Protein AF-A0A3C1VF77-F1 (afdb_monomer)

Mean predicted aligned error: 5.86 Å

Secondary structure (DSSP, 8-state):
----EE-HHHHHHHHT--HHHHHHHHTTB-SSSBPPS-EEE--SSTTSS---EEEEHHHHHHHHTT-TTTTTT--HHHHHHHHS-TT--EEEHHHHHHHHT--HHHHHHTGGGG--EEETTEEEEEHHHHHHHHHHHBHHHHTTTTS--

Radius of gyration: 15.47 Å; Cα contacts (8 Å, |Δi|>4): 197; chains: 1; bounding box: 43×33×39 Å

Sequence (149 aa):
MNITLVKIDVATVDLGKSVRHLEQLVDGGTAHEKGLLWIFNLAKDPGGRCRNLRFWRPELIARSRGEPEKYHRCKIDDIIALILPASRMKFRAGEVDQLLQLRPRIRIDFGAELAGSLDQGSHVYSRPTLAGFLKRRWLGASLGKAFSA

Structure (mmCIF, N/CA/C/O backbone):
data_AF-A0A3C1VF77-F1
#
_entry.id   AF-A0A3C1VF77-F1
#
loop_
_atom_site.group_PDB
_atom_site.id
_atom_site.type_symbol
_atom_site.label_atom_id
_atom_site.label_alt_id
_atom_site.label_comp_id
_atom_site.label_asym_id
_atom_site.label_entity_id
_atom_site.label_seq_id
_atom_site.pdbx_PDB_ins_code
_atom_site.Cartn_x
_atom_site.Cartn_y
_atom_site.Cartn_z
_atom_site.occupancy
_atom_site.B_iso_or_equiv
_atom_site.auth_seq_id
_atom_site.auth_comp_id
_atom_site.auth_asym_id
_atom_site.auth_atom_id
_atom_site.pdbx_PDB_model_num
ATOM 1 N N . MET A 1 1 ? 16.137 -4.061 5.247 1.00 46.38 1 MET A N 1
ATOM 2 C CA . MET A 1 1 ? 14.992 -3.179 4.932 1.00 46.38 1 MET A CA 1
ATOM 3 C C . MET A 1 1 ? 13.841 -3.619 5.822 1.00 46.38 1 MET A C 1
ATOM 5 O O . MET A 1 1 ? 13.484 -4.787 5.750 1.00 46.38 1 MET A O 1
ATOM 9 N N . ASN A 1 2 ? 13.326 -2.763 6.710 1.00 59.59 2 ASN A N 1
ATOM 10 C CA . ASN A 1 2 ? 12.127 -3.123 7.473 1.00 59.59 2 ASN A CA 1
ATOM 11 C C . ASN A 1 2 ? 10.956 -3.228 6.493 1.00 59.59 2 ASN A C 1
ATOM 13 O O . ASN A 1 2 ? 10.725 -2.308 5.711 1.00 59.59 2 ASN A O 1
ATOM 17 N N . ILE A 1 3 ? 10.258 -4.362 6.505 1.00 62.25 3 ILE A N 1
ATOM 18 C CA . ILE A 1 3 ? 9.077 -4.577 5.669 1.00 62.25 3 ILE A CA 1
ATOM 19 C C . ILE A 1 3 ? 8.006 -3.576 6.117 1.00 62.25 3 ILE A C 1
ATOM 21 O O . ILE A 1 3 ? 7.505 -3.646 7.240 1.00 62.25 3 ILE A O 1
ATOM 25 N N . THR A 1 4 ? 7.685 -2.620 5.248 1.00 84.69 4 THR A N 1
ATOM 26 C CA . THR A 1 4 ? 6.704 -1.559 5.510 1.00 84.69 4 THR A CA 1
ATOM 27 C C . THR A 1 4 ? 5.281 -1.981 5.176 1.00 84.69 4 THR A C 1
ATOM 29 O O . THR A 1 4 ? 4.351 -1.423 5.754 1.00 84.69 4 THR A O 1
ATOM 32 N N . LEU A 1 5 ? 5.094 -2.959 4.284 1.00 92.94 5 LEU A N 1
ATOM 33 C CA . LEU A 1 5 ? 3.785 -3.500 3.925 1.00 92.94 5 LEU A CA 1
ATOM 34 C C . LEU A 1 5 ? 3.642 -4.929 4.417 1.00 92.94 5 LEU A C 1
ATOM 36 O O . LEU A 1 5 ? 4.476 -5.773 4.110 1.00 92.94 5 LEU A O 1
ATOM 40 N N . VAL A 1 6 ? 2.566 -5.217 5.135 1.00 93.81 6 VAL A N 1
ATOM 41 C CA . VAL A 1 6 ? 2.349 -6.529 5.747 1.00 93.81 6 VAL A CA 1
ATOM 42 C C . VAL A 1 6 ? 1.047 -7.164 5.278 1.00 93.81 6 VAL A C 1
ATOM 44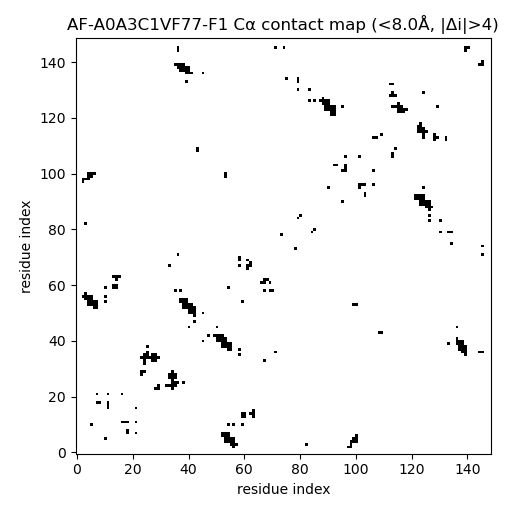 O O . VAL A 1 6 ? 0.137 -6.484 4.801 1.00 93.81 6 VAL A O 1
ATOM 47 N N . LYS A 1 7 ? 0.977 -8.492 5.361 1.00 93.56 7 LYS A N 1
ATOM 48 C CA . LYS A 1 7 ? -0.238 -9.266 5.085 1.00 93.56 7 LYS A CA 1
ATOM 49 C C . LYS A 1 7 ? -1.213 -9.187 6.266 1.00 93.56 7 LYS A C 1
ATOM 51 O O . LYS A 1 7 ? -0.859 -8.713 7.344 1.00 93.56 7 LYS A O 1
ATOM 56 N N . ILE A 1 8 ? -2.447 -9.636 6.039 1.00 92.31 8 ILE A N 1
ATOM 57 C CA . ILE A 1 8 ? -3.538 -9.521 7.013 1.00 92.31 8 ILE A CA 1
ATOM 58 C C . ILE A 1 8 ? -3.269 -10.279 8.316 1.00 92.31 8 ILE A C 1
ATOM 60 O O . ILE A 1 8 ? -3.601 -9.776 9.377 1.00 92.31 8 ILE A O 1
ATOM 64 N N . ASP A 1 9 ? -2.609 -11.432 8.256 1.00 92.00 9 ASP A N 1
ATOM 65 C CA . ASP A 1 9 ? -2.185 -12.221 9.416 1.00 92.00 9 ASP A CA 1
ATOM 66 C C . ASP A 1 9 ? -1.258 -11.412 10.332 1.00 92.00 9 ASP A C 1
ATOM 68 O O . ASP A 1 9 ? -1.531 -11.252 11.519 1.00 92.00 9 ASP A O 1
ATOM 72 N N . VAL A 1 10 ? -0.224 -10.785 9.774 1.00 93.44 10 VAL A N 1
ATOM 73 C CA . VAL A 1 10 ? 0.665 -9.909 10.551 1.00 93.44 10 VAL A CA 1
ATOM 74 C C . VAL A 1 10 ? -0.092 -8.685 11.072 1.00 93.44 10 VAL A C 1
ATOM 76 O O . VAL A 1 10 ? 0.107 -8.282 12.214 1.00 93.44 10 VAL A O 1
ATOM 79 N N . ALA A 1 11 ? -1.005 -8.123 10.276 1.00 94.12 11 ALA A N 1
ATOM 80 C CA . ALA A 1 11 ? -1.809 -6.984 10.702 1.00 94.12 11 ALA A CA 1
ATOM 81 C C . ALA A 1 11 ? -2.754 -7.320 11.871 1.00 94.12 11 ALA A C 1
ATOM 83 O O . ALA A 1 11 ? -2.928 -6.492 12.765 1.00 94.12 11 ALA A O 1
ATOM 84 N N . THR A 1 12 ? -3.328 -8.531 11.904 1.00 94.62 12 THR A N 1
ATOM 85 C CA . THR A 1 12 ? -4.138 -8.995 13.044 1.00 94.62 12 THR A CA 1
ATOM 86 C C . THR A 1 12 ? -3.317 -9.088 14.324 1.00 94.62 12 THR A C 1
ATOM 88 O O . THR A 1 12 ? -3.809 -8.708 15.385 1.00 94.62 12 THR A O 1
ATOM 91 N N . VAL A 1 13 ? -2.054 -9.517 14.221 1.00 93.38 13 VAL A N 1
ATOM 92 C CA . VAL A 1 13 ? -1.122 -9.580 15.355 1.00 93.38 13 VAL A CA 1
ATOM 93 C C . VAL A 1 13 ? -0.724 -8.179 15.817 1.00 93.38 13 VAL A C 1
ATOM 95 O O . VAL A 1 13 ? -0.844 -7.885 17.002 1.00 93.38 13 VAL A O 1
ATOM 98 N N . ASP A 1 14 ? -0.315 -7.296 14.900 1.00 92.75 14 ASP A N 1
ATOM 99 C CA . ASP A 1 14 ? 0.121 -5.930 15.233 1.00 92.75 14 ASP A CA 1
ATOM 100 C C . ASP A 1 14 ? -1.005 -5.097 15.896 1.00 92.75 14 ASP A C 1
ATOM 102 O O . ASP A 1 14 ? -0.712 -4.221 16.713 1.00 92.75 14 ASP A O 1
ATOM 106 N N . LEU A 1 15 ? -2.281 -5.355 15.564 1.00 91.69 15 LEU A N 1
ATOM 107 C CA . LEU A 1 15 ? -3.445 -4.666 16.148 1.00 91.69 15 LEU A CA 1
ATOM 108 C C . LEU A 1 15 ? -4.127 -5.415 17.304 1.00 91.69 15 LEU A C 1
ATOM 110 O O . LEU A 1 15 ? -4.935 -4.810 18.007 1.00 91.69 15 LEU A O 1
ATOM 114 N N . GLY A 1 16 ? -3.873 -6.714 17.482 1.00 92.44 16 GLY A N 1
ATOM 115 C CA . GLY A 1 16 ? -4.622 -7.549 18.427 1.00 92.44 16 GLY A CA 1
ATOM 116 C C . GLY A 1 16 ? -6.114 -7.670 18.081 1.00 92.44 16 GLY A C 1
ATOM 117 O O . GLY A 1 16 ? -6.964 -7.675 18.970 1.00 92.44 16 GLY A O 1
ATOM 118 N N . LYS A 1 17 ? -6.459 -7.715 16.788 1.00 91.81 17 LYS A N 1
ATOM 119 C CA . LYS A 1 17 ? -7.847 -7.738 16.285 1.00 91.81 17 LYS A CA 1
ATOM 120 C C . LYS A 1 17 ? -8.063 -8.923 15.344 1.00 91.81 17 LYS A C 1
ATOM 122 O O . LYS A 1 17 ? -7.126 -9.401 14.714 1.00 91.81 17 LYS A O 1
ATOM 127 N N . SER A 1 18 ? -9.305 -9.387 15.214 1.00 93.31 18 SER A N 1
ATOM 128 C CA . SER A 1 18 ? -9.649 -10.476 14.290 1.00 93.31 18 SER A CA 1
ATOM 129 C C . SER A 1 18 ? -9.601 -10.029 12.823 1.00 93.31 18 SER A C 1
ATOM 131 O O . SER A 1 18 ? -9.749 -8.845 12.518 1.00 93.31 18 SER A O 1
ATOM 133 N N . VAL A 1 19 ? -9.468 -10.988 11.899 1.00 91.81 19 VAL A N 1
ATOM 134 C CA . VAL A 1 19 ? -9.536 -10.736 10.444 1.00 91.81 19 VAL A CA 1
ATOM 135 C C . VAL A 1 19 ? -10.817 -9.985 10.069 1.00 91.81 19 VAL A C 1
ATOM 137 O O . VAL A 1 19 ? -10.748 -8.966 9.391 1.00 91.81 19 VAL A O 1
ATOM 140 N N . ARG A 1 20 ? -11.970 -10.427 10.592 1.00 91.25 20 ARG A N 1
ATOM 141 C CA . ARG A 1 20 ? -13.274 -9.790 10.350 1.00 91.25 20 ARG A CA 1
ATOM 142 C C . ARG A 1 20 ? -13.292 -8.320 10.777 1.00 91.25 20 ARG A C 1
ATOM 144 O O . ARG A 1 20 ? -13.867 -7.485 10.087 1.00 91.25 20 ARG A O 1
ATOM 151 N N . HIS A 1 21 ? -12.668 -7.996 11.909 1.00 91.06 21 HIS A N 1
ATOM 152 C CA . HIS A 1 21 ? -12.570 -6.611 12.378 1.00 91.06 21 HIS A CA 1
ATOM 153 C C . HIS A 1 21 ? -11.690 -5.774 11.443 1.00 91.06 21 HIS A C 1
ATOM 155 O O . HIS A 1 21 ? -12.043 -4.649 11.104 1.00 91.06 21 HIS A O 1
ATOM 161 N N . LEU A 1 22 ? -10.569 -6.327 10.966 1.00 90.81 22 LEU A N 1
ATOM 162 C CA . LE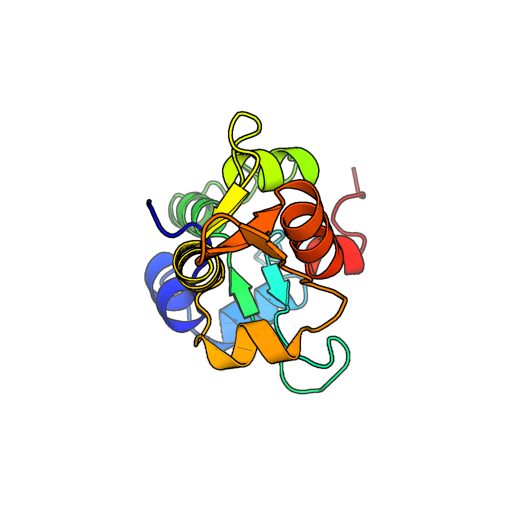U A 1 22 ? -9.721 -5.658 9.973 1.00 90.81 22 LEU A CA 1
ATOM 163 C C . LEU A 1 22 ? -10.460 -5.409 8.654 1.00 90.81 22 LEU A C 1
ATOM 165 O O . LEU A 1 22 ? -10.305 -4.337 8.078 1.00 90.81 22 LEU A O 1
ATOM 169 N N . GLU A 1 23 ? -11.276 -6.354 8.189 1.00 89.56 23 GLU A N 1
ATOM 170 C CA . GLU A 1 23 ? -12.107 -6.177 6.991 1.00 89.56 23 GLU A CA 1
ATOM 171 C C . GLU A 1 23 ? -13.099 -5.018 7.158 1.00 89.56 23 GLU A C 1
ATOM 173 O O . GLU A 1 23 ? -13.184 -4.161 6.283 1.00 89.56 23 GLU A O 1
ATOM 178 N N . GLN A 1 24 ? -13.754 -4.900 8.317 1.00 88.44 24 GLN A N 1
ATOM 179 C CA . GLN A 1 24 ? -14.617 -3.748 8.621 1.00 88.44 24 GLN A CA 1
ATOM 180 C C . GLN A 1 24 ? -13.843 -2.422 8.610 1.00 88.44 24 GLN A C 1
ATOM 182 O O . GLN A 1 24 ? -14.317 -1.418 8.075 1.00 88.44 24 GLN A O 1
ATOM 187 N N . LEU A 1 25 ? -12.625 -2.404 9.159 1.00 89.00 25 LEU A N 1
ATOM 188 C CA . LEU A 1 25 ? -11.768 -1.219 9.104 1.00 89.00 25 LEU A CA 1
ATOM 189 C C . LEU A 1 25 ? -11.354 -0.870 7.665 1.00 89.00 25 LEU A C 1
ATOM 191 O O . LEU A 1 25 ? -11.260 0.315 7.346 1.00 89.00 25 LEU A O 1
ATOM 195 N N . VAL A 1 26 ? -11.138 -1.864 6.798 1.00 88.06 26 VAL A N 1
ATOM 196 C CA . VAL A 1 26 ? -10.860 -1.674 5.362 1.00 88.06 26 VAL A CA 1
ATOM 197 C C . VAL A 1 26 ? -12.066 -1.086 4.633 1.00 88.06 26 VAL A C 1
ATOM 199 O O . VAL A 1 26 ? -11.904 -0.167 3.834 1.00 88.06 26 VAL A O 1
ATOM 202 N N . ASP A 1 27 ? -13.271 -1.570 4.936 1.00 83.62 27 ASP A N 1
ATOM 203 C CA . ASP A 1 27 ? -14.526 -1.112 4.324 1.00 83.62 27 ASP A CA 1
ATOM 204 C C . ASP A 1 27 ? -15.017 0.239 4.857 1.00 83.62 27 ASP A C 1
ATOM 206 O O . ASP A 1 27 ? -16.046 0.764 4.431 1.00 83.62 27 ASP A O 1
ATOM 210 N N . GLY A 1 28 ? -14.240 0.864 5.738 1.00 77.56 28 GLY A N 1
ATOM 211 C CA . GLY A 1 28 ? -14.418 2.259 6.088 1.00 77.56 28 GLY A CA 1
ATOM 212 C C . GLY A 1 28 ? -14.558 2.556 7.567 1.00 77.56 28 GLY A C 1
ATOM 213 O O . GLY A 1 28 ? -14.671 3.740 7.898 1.00 77.56 28 GLY A O 1
ATOM 214 N N . GLY A 1 29 ? -14.479 1.538 8.418 1.00 83.81 29 GLY A N 1
ATOM 215 C CA . GLY A 1 29 ? -14.548 1.670 9.864 1.00 83.81 29 GLY A CA 1
ATOM 216 C C . GLY A 1 29 ? -15.743 0.947 10.466 1.00 83.81 29 GLY A C 1
ATOM 217 O O . GLY A 1 29 ? -16.532 0.297 9.786 1.00 83.81 29 GLY A O 1
ATOM 218 N N . THR A 1 30 ? -15.865 1.085 11.777 1.00 80.00 30 THR A N 1
ATOM 219 C CA . THR A 1 30 ? -17.019 0.634 12.556 1.00 80.00 30 THR A CA 1
ATOM 220 C C . THR A 1 30 ? -17.727 1.848 13.157 1.00 80.00 30 THR A C 1
ATOM 222 O O . THR A 1 30 ? -17.284 2.983 12.985 1.00 80.00 30 THR A O 1
ATOM 225 N N . ALA A 1 31 ? -18.800 1.622 13.918 1.00 80.12 31 ALA A N 1
ATOM 226 C CA . ALA A 1 31 ? -19.454 2.686 14.682 1.00 80.12 31 ALA A CA 1
ATOM 227 C C . ALA A 1 31 ? -18.518 3.375 15.701 1.00 80.12 31 ALA A C 1
ATOM 229 O O . ALA A 1 31 ? -18.773 4.511 16.08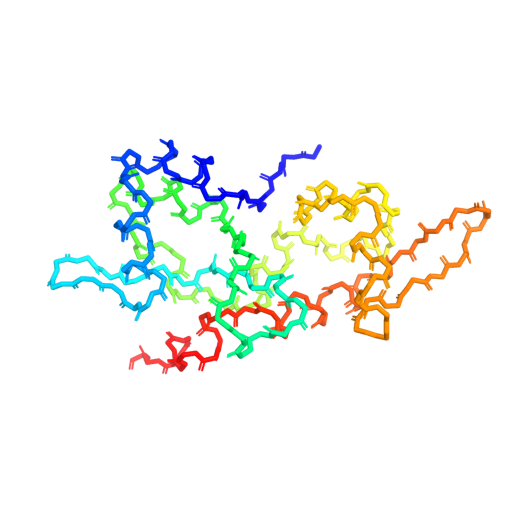9 1.00 80.12 31 ALA A O 1
ATOM 230 N N . HIS A 1 32 ? -17.442 2.704 16.129 1.00 81.19 32 HIS A N 1
ATOM 231 C CA . HIS A 1 32 ? -16.558 3.176 17.202 1.00 81.19 32 HIS A CA 1
ATOM 232 C C . HIS A 1 32 ? -15.124 3.461 16.742 1.00 81.19 32 HIS A C 1
ATOM 234 O O 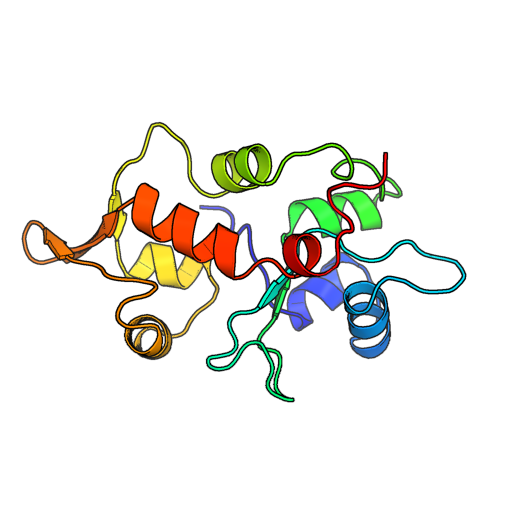. HIS A 1 32 ? -14.379 4.142 17.440 1.00 81.19 32 HIS A O 1
ATOM 240 N N . GLU A 1 33 ? -14.718 2.950 15.579 1.00 81.75 33 GLU A N 1
ATOM 241 C CA . GLU A 1 33 ? -13.344 3.054 15.089 1.00 81.75 33 GLU A CA 1
ATOM 242 C C . GLU A 1 33 ? -13.319 3.560 13.644 1.00 81.75 33 GLU A C 1
ATOM 244 O O . GLU A 1 33 ? -13.964 2.996 12.757 1.00 81.75 33 GLU A O 1
ATOM 249 N N . LYS A 1 34 ? -12.516 4.600 13.387 1.00 81.94 34 LYS A N 1
ATOM 250 C CA . LYS A 1 34 ? -12.267 5.095 12.027 1.00 81.94 34 LYS A CA 1
ATOM 251 C C . LYS A 1 34 ? -11.581 4.010 11.194 1.00 81.94 34 LYS A C 1
ATOM 253 O O . LYS A 1 34 ? -10.670 3.341 11.686 1.00 81.94 34 LYS A O 1
ATOM 258 N N . GLY A 1 35 ? -11.975 3.877 9.929 1.00 86.69 35 GLY A N 1
ATOM 259 C CA . GLY A 1 35 ? -11.366 2.923 9.000 1.00 86.69 35 GLY A CA 1
ATOM 260 C C . GLY A 1 35 ? -9.869 3.147 8.791 1.00 86.69 35 GLY A C 1
ATOM 261 O O . GLY A 1 35 ? -9.355 4.234 9.055 1.00 86.69 35 GLY A O 1
ATOM 262 N N . LEU A 1 36 ? -9.182 2.105 8.331 1.00 88.44 36 LEU A N 1
ATOM 263 C CA . LEU A 1 36 ? -7.777 2.158 7.929 1.00 88.44 36 LEU A CA 1
ATOM 264 C C . LEU A 1 36 ? -7.643 2.966 6.634 1.00 88.44 36 LEU A C 1
ATOM 266 O O . LEU A 1 36 ? -8.462 2.833 5.724 1.00 88.44 36 LEU A O 1
ATOM 270 N N . LEU A 1 37 ? -6.613 3.802 6.546 1.00 86.56 37 LEU A N 1
ATOM 271 C CA . LEU A 1 37 ? -6.406 4.669 5.383 1.00 86.56 37 LEU A CA 1
ATOM 272 C C . LEU A 1 37 ? -5.437 4.050 4.386 1.00 86.56 37 LEU A C 1
ATOM 274 O O . LEU A 1 37 ? -5.640 4.100 3.169 1.00 86.56 37 LEU A O 1
ATOM 278 N N . TRP A 1 38 ? -4.382 3.438 4.909 1.00 89.81 38 TRP A N 1
ATOM 279 C CA . TRP A 1 38 ? -3.240 3.014 4.132 1.00 89.81 38 TRP A CA 1
ATOM 280 C C . TRP A 1 38 ? -3.304 1.501 3.888 1.00 89.81 38 TRP A C 1
ATOM 282 O O . TRP A 1 38 ? -2.521 0.708 4.423 1.00 89.81 38 TRP A O 1
ATOM 292 N N . ILE A 1 39 ? -4.195 1.124 2.964 1.00 91.00 39 ILE A N 1
ATOM 293 C CA . ILE A 1 39 ? -4.377 -0.251 2.482 1.00 91.00 39 ILE A CA 1
ATOM 294 C C . ILE A 1 39 ? -4.134 -0.344 0.974 1.00 91.00 39 ILE A C 1
ATOM 296 O O . ILE A 1 39 ? -4.740 0.384 0.187 1.00 91.00 39 ILE A O 1
ATOM 300 N N . PHE A 1 40 ? -3.304 -1.299 0.564 1.00 90.31 40 PHE A N 1
ATOM 301 C CA . PHE A 1 40 ? -3.023 -1.612 -0.833 1.00 90.31 40 PHE A CA 1
ATOM 302 C C . PHE A 1 40 ? -3.781 -2.850 -1.289 1.00 90.31 40 PHE A C 1
ATOM 304 O O . PHE A 1 40 ? -3.685 -3.901 -0.657 1.00 90.31 40 PHE A O 1
ATOM 311 N N . ASN A 1 41 ? -4.450 -2.765 -2.433 1.00 90.06 41 ASN A N 1
ATOM 312 C CA . ASN A 1 41 ? -5.081 -3.898 -3.089 1.00 90.06 41 ASN A CA 1
ATOM 313 C C . ASN A 1 41 ? -4.196 -4.457 -4.214 1.00 90.06 41 ASN A C 1
ATOM 315 O O . ASN A 1 41 ? -4.146 -3.933 -5.330 1.00 90.06 41 ASN A O 1
ATOM 319 N N . LEU A 1 42 ? -3.520 -5.568 -3.920 1.00 88.19 42 LEU A N 1
ATOM 320 C CA . LEU A 1 42 ? -2.703 -6.321 -4.874 1.00 88.19 42 LEU A CA 1
ATOM 321 C C . LEU A 1 42 ? -3.507 -7.398 -5.622 1.00 88.19 42 LEU A C 1
ATOM 323 O O . LEU A 1 42 ? -2.913 -8.298 -6.216 1.00 88.19 42 LEU A O 1
ATOM 327 N N . ALA A 1 43 ? -4.843 -7.374 -5.566 1.00 84.00 43 ALA A N 1
ATOM 328 C CA . ALA A 1 43 ? -5.665 -8.268 -6.376 1.00 84.00 43 ALA A CA 1
ATOM 329 C C . ALA A 1 43 ? -5.439 -7.982 -7.864 1.00 84.00 43 ALA A C 1
ATOM 331 O O . ALA A 1 43 ? -5.337 -6.824 -8.259 1.00 84.00 43 ALA A O 1
ATOM 332 N N . LYS A 1 44 ? -5.374 -9.019 -8.705 1.00 74.31 44 LYS A N 1
ATOM 333 C CA . LYS A 1 44 ? -5.217 -8.828 -10.157 1.00 74.31 44 LYS A CA 1
ATOM 334 C C . LYS A 1 44 ? -6.350 -7.969 -10.729 1.00 74.31 44 LYS A C 1
ATOM 336 O O . LYS A 1 44 ? -6.080 -7.051 -11.492 1.00 74.31 44 LYS A O 1
ATOM 341 N N . ASP A 1 45 ? -7.573 -8.243 -10.283 1.00 74.69 45 ASP A N 1
ATOM 342 C CA . ASP A 1 45 ? -8.764 -7.431 -10.517 1.00 74.69 45 ASP A CA 1
ATOM 343 C C . ASP A 1 45 ? -9.134 -6.688 -9.217 1.00 74.69 45 ASP A C 1
ATOM 345 O O . ASP A 1 45 ? -9.623 -7.324 -8.277 1.00 74.69 45 ASP A O 1
ATOM 349 N N . PRO A 1 46 ? -8.884 -5.367 -9.120 1.00 67.81 46 PRO A N 1
ATOM 350 C CA . PRO A 1 46 ? -9.198 -4.586 -7.926 1.00 67.81 46 PRO A CA 1
ATOM 351 C C . PRO A 1 46 ? -10.689 -4.535 -7.572 1.00 67.81 46 PRO A C 1
ATOM 353 O O . PRO A 1 46 ? -11.004 -4.344 -6.398 1.00 67.81 46 PRO A O 1
ATOM 356 N N . GLY A 1 47 ? -11.580 -4.684 -8.561 1.00 66.50 47 GLY A N 1
ATOM 357 C CA . GLY A 1 47 ? -13.036 -4.684 -8.377 1.00 66.50 47 GLY A CA 1
ATOM 358 C C . GLY A 1 47 ? -13.620 -6.070 -8.088 1.00 66.50 47 GLY A C 1
ATOM 359 O O . GLY A 1 47 ? -14.799 -6.188 -7.757 1.00 66.50 47 GLY A O 1
ATOM 360 N N . 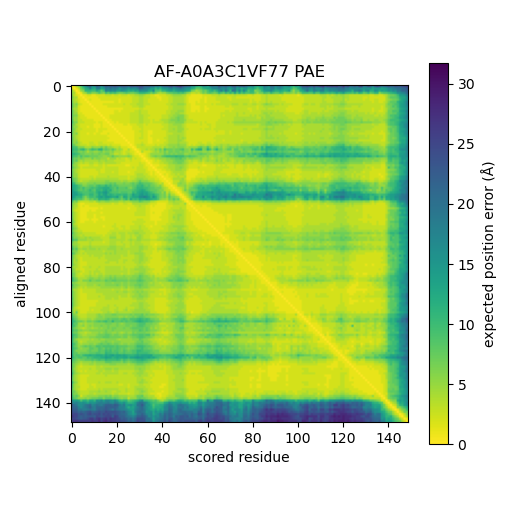GLY A 1 48 ? -12.804 -7.121 -8.196 1.00 65.44 48 GLY A N 1
ATOM 361 C CA . GLY A 1 48 ? -13.213 -8.499 -7.958 1.00 65.44 48 GLY A CA 1
ATOM 362 C C . GLY A 1 48 ? -13.500 -8.813 -6.484 1.00 65.44 48 GLY A C 1
ATOM 363 O O . GLY A 1 48 ? -13.112 -8.092 -5.565 1.00 65.44 48 GLY A O 1
ATOM 364 N N . ARG A 1 49 ? -14.153 -9.959 -6.236 1.00 62.16 49 ARG A N 1
ATOM 365 C CA . ARG A 1 49 ? -14.504 -10.422 -4.874 1.00 62.16 49 ARG A CA 1
ATOM 366 C C . ARG A 1 49 ? -13.283 -10.746 -4.003 1.00 62.16 49 ARG A C 1
ATOM 368 O O . ARG A 1 49 ? -13.364 -10.670 -2.782 1.00 62.16 49 ARG A O 1
ATOM 375 N N . CYS A 1 50 ? -12.161 -11.122 -4.616 1.00 62.69 50 CYS A N 1
ATOM 376 C CA . CYS A 1 50 ? -10.942 -11.499 -3.903 1.00 62.69 50 CYS A CA 1
ATOM 377 C C . CYS A 1 50 ? -10.042 -10.281 -3.691 1.00 62.69 50 CYS A C 1
ATOM 379 O O . CYS A 1 50 ? -9.465 -9.762 -4.643 1.00 62.69 50 CYS A O 1
ATOM 381 N N . ARG A 1 51 ? -9.847 -9.879 -2.433 1.00 71.38 51 ARG A N 1
ATOM 382 C CA . ARG A 1 51 ? -8.939 -8.787 -2.068 1.00 71.38 51 ARG A CA 1
ATOM 383 C C . ARG A 1 51 ? -7.609 -9.351 -1.569 1.00 71.38 51 ARG A C 1
ATOM 385 O O . ARG A 1 51 ? -7.558 -10.027 -0.548 1.00 71.38 51 ARG A O 1
ATOM 392 N N . ASN A 1 52 ? -6.513 -9.065 -2.270 1.00 86.69 52 ASN A N 1
ATOM 393 C CA . ASN A 1 52 ? -5.166 -9.416 -1.807 1.00 86.69 52 ASN A CA 1
ATOM 394 C C . ASN A 1 52 ? -4.540 -8.189 -1.139 1.00 86.69 52 ASN A C 1
ATOM 396 O O . ASN A 1 52 ? -3.796 -7.435 -1.766 1.00 86.69 52 ASN A O 1
ATOM 400 N N . LEU A 1 53 ? -4.909 -7.955 0.119 1.00 90.50 53 LEU A N 1
ATOM 401 C CA . LEU A 1 53 ? -4.598 -6.705 0.807 1.00 90.50 53 LEU A CA 1
ATOM 402 C C . LEU A 1 53 ? -3.190 -6.693 1.403 1.00 90.50 53 LEU A C 1
ATOM 404 O O . LEU A 1 53 ? -2.706 -7.699 1.932 1.00 90.50 53 LEU A O 1
ATOM 408 N N . ARG A 1 54 ? -2.545 -5.530 1.350 1.00 93.50 54 ARG A N 1
ATOM 409 C CA . ARG A 1 54 ? -1.391 -5.201 2.187 1.00 93.50 54 ARG A CA 1
ATOM 410 C C . ARG A 1 54 ? -1.676 -3.966 3.010 1.00 93.50 54 ARG A C 1
ATOM 412 O O . ARG A 1 54 ? -2.297 -3.023 2.534 1.00 93.50 54 ARG A O 1
ATOM 419 N N . PHE A 1 55 ? -1.168 -3.978 4.226 1.00 93.25 55 PHE A N 1
ATOM 420 C CA . PHE A 1 55 ? -1.376 -2.928 5.205 1.00 93.25 55 PHE A CA 1
ATOM 421 C C . PHE A 1 55 ? -0.063 -2.204 5.435 1.00 93.25 55 PHE A C 1
ATOM 423 O O . PHE A 1 55 ? 0.976 -2.850 5.598 1.00 93.25 55 PHE A O 1
ATOM 430 N N . TRP A 1 56 ? -0.093 -0.876 5.447 1.00 93.50 56 TRP A N 1
ATOM 431 C CA . TRP A 1 56 ? 1.089 -0.107 5.801 1.00 93.50 56 TRP A CA 1
ATOM 432 C C . TRP A 1 56 ? 1.320 -0.179 7.313 1.00 93.50 56 TRP A C 1
ATOM 434 O O . TRP A 1 56 ? 0.566 0.368 8.116 1.00 93.50 56 TRP A O 1
ATOM 444 N N . ARG A 1 57 ? 2.375 -0.893 7.705 1.00 93.62 57 ARG A N 1
ATOM 445 C CA . ARG A 1 57 ? 2.650 -1.272 9.093 1.00 93.62 57 ARG A CA 1
ATOM 446 C C . ARG A 1 57 ? 2.749 -0.090 10.071 1.00 93.62 57 ARG A C 1
ATOM 448 O O . ARG A 1 57 ? 2.247 -0.226 11.184 1.00 93.62 57 ARG A O 1
ATOM 455 N N . PRO A 1 58 ? 3.340 1.069 9.711 1.00 93.06 58 PRO A N 1
ATOM 456 C CA . PRO A 1 58 ? 3.367 2.228 10.602 1.00 93.06 58 PRO A CA 1
ATOM 457 C C . PRO A 1 58 ? 1.982 2.704 11.059 1.00 93.06 58 PRO A C 1
ATOM 459 O O . PRO A 1 58 ? 1.839 3.047 12.230 1.00 93.06 58 PRO A O 1
ATOM 462 N N . GLU A 1 59 ? 0.953 2.666 10.199 1.00 92.50 59 GLU A N 1
ATOM 463 C CA . GLU A 1 59 ? -0.419 3.001 10.615 1.00 92.50 59 GLU A CA 1
ATOM 464 C C . GLU A 1 59 ? -0.936 2.015 11.667 1.00 92.50 59 GLU A C 1
ATOM 466 O O . GLU A 1 59 ? -1.521 2.429 12.667 1.00 92.50 59 GLU A O 1
ATOM 471 N N . LEU A 1 60 ? -0.674 0.718 11.476 1.00 93.25 60 LEU A N 1
ATOM 472 C CA . LEU A 1 60 ? -1.081 -0.321 12.423 1.00 93.25 60 LEU A CA 1
ATOM 473 C C . LEU A 1 60 ? -0.436 -0.105 13.797 1.00 93.25 60 LEU A C 1
ATOM 475 O O . LEU A 1 60 ? -1.122 -0.136 14.814 1.00 93.25 60 LEU A O 1
ATOM 479 N N . ILE A 1 61 ? 0.868 0.181 13.823 1.00 92.81 61 ILE A N 1
ATOM 480 C CA . ILE A 1 61 ? 1.613 0.431 15.063 1.00 92.81 61 ILE A CA 1
ATOM 481 C C . ILE A 1 61 ? 1.131 1.713 15.756 1.00 92.81 61 ILE A C 1
ATOM 483 O O . ILE A 1 61 ? 1.026 1.748 16.978 1.00 92.81 61 ILE A O 1
ATOM 487 N N . ALA A 1 62 ? 0.843 2.782 15.009 1.00 91.56 62 ALA A N 1
ATOM 488 C CA . ALA A 1 62 ? 0.302 4.005 15.602 1.00 91.56 62 ALA A CA 1
ATOM 489 C C . ALA A 1 62 ? -1.071 3.749 16.240 1.00 91.56 62 ALA A C 1
ATOM 491 O O . ALA A 1 62 ? -1.317 4.158 17.372 1.00 91.56 62 ALA A O 1
ATOM 492 N N . ARG A 1 63 ? -1.934 2.985 15.563 1.00 91.62 63 ARG A N 1
ATOM 493 C CA . ARG A 1 63 ? -3.244 2.586 16.094 1.00 91.62 63 ARG A CA 1
ATOM 494 C C . ARG A 1 63 ? -3.141 1.731 17.347 1.00 91.62 63 ARG A C 1
ATOM 496 O O . ARG A 1 63 ? -3.846 2.020 18.309 1.00 91.62 63 ARG A O 1
ATOM 503 N N . SER A 1 64 ? -2.260 0.732 17.373 1.00 91.69 64 SER A N 1
ATOM 504 C CA . SER A 1 64 ? -2.083 -0.108 18.566 1.00 91.69 64 SER A CA 1
ATOM 505 C C . SER A 1 64 ? -1.527 0.665 19.767 1.00 91.69 64 SER A C 1
ATOM 507 O O . SER A 1 64 ? -1.701 0.238 20.904 1.00 91.69 64 SER A O 1
ATOM 509 N N . ARG A 1 65 ? -0.929 1.839 19.533 1.00 93.19 65 ARG A N 1
ATOM 510 C CA . ARG A 1 65 ? -0.475 2.786 20.564 1.00 93.19 65 ARG A CA 1
ATOM 511 C C . ARG A 1 65 ? -1.510 3.853 20.942 1.00 93.19 65 ARG A C 1
ATOM 513 O O . ARG A 1 65 ? -1.189 4.737 21.726 1.00 93.19 65 ARG A O 1
ATOM 520 N N . GLY A 1 66 ? -2.727 3.797 20.396 1.00 90.19 66 GLY A N 1
ATOM 521 C CA . GLY A 1 66 ? -3.773 4.787 20.671 1.00 90.19 66 GLY A CA 1
ATOM 522 C C . GLY A 1 66 ? -3.649 6.086 19.867 1.00 90.19 66 GLY A C 1
ATOM 523 O O . GLY A 1 66 ? -4.285 7.076 20.210 1.00 90.19 66 GLY A O 1
ATOM 524 N N . GLU A 1 67 ? -2.882 6.093 18.773 1.00 90.75 67 GLU A N 1
ATOM 525 C CA . GLU A 1 67 ? -2.687 7.249 17.884 1.00 90.75 67 GLU A CA 1
ATOM 526 C C . GLU A 1 67 ? -3.309 7.014 16.486 1.00 90.75 67 GLU A C 1
ATOM 528 O O . GLU A 1 67 ? -2.606 7.106 15.472 1.00 90.75 67 GLU A O 1
ATOM 533 N N . PRO A 1 68 ? -4.614 6.689 16.362 1.00 85.06 68 PRO A N 1
ATOM 534 C CA . PRO A 1 68 ? -5.202 6.302 15.078 1.00 85.06 68 PRO A CA 1
ATOM 535 C C . PRO A 1 68 ? -5.130 7.406 14.020 1.00 85.06 68 PRO A C 1
ATOM 537 O O . PRO A 1 68 ? -5.029 7.109 12.835 1.00 85.06 68 PRO A O 1
ATOM 540 N N . GLU A 1 69 ? -5.121 8.672 14.439 1.00 84.38 69 GLU A N 1
ATOM 541 C CA . GLU A 1 69 ? -5.178 9.824 13.537 1.00 84.38 69 GLU A CA 1
ATOM 542 C C . GLU A 1 69 ? -3.814 10.295 13.023 1.00 84.38 69 GLU A C 1
ATOM 544 O O . GLU A 1 69 ? -3.747 11.175 12.164 1.00 84.38 69 GLU A O 1
ATOM 549 N N . LYS A 1 70 ? -2.716 9.706 13.515 1.00 87.50 70 LYS A N 1
ATOM 550 C CA . LYS A 1 70 ? -1.340 10.167 13.265 1.00 87.50 70 LYS A CA 1
ATOM 551 C C . LYS A 1 70 ? -1.023 10.401 11.790 1.00 87.50 70 LYS A C 1
ATOM 553 O O . LYS A 1 70 ? -0.328 11.353 11.451 1.00 87.50 70 LYS A O 1
ATOM 558 N N . TYR A 1 71 ? -1.541 9.536 10.921 1.00 87.88 71 TYR A N 1
ATOM 559 C CA . TYR A 1 71 ? -1.274 9.568 9.484 1.00 87.88 71 TYR A CA 1
ATOM 560 C C . TYR A 1 71 ? -2.467 10.036 8.648 1.00 87.88 71 TYR A C 1
ATOM 562 O O . TYR A 1 71 ? -2.430 9.917 7.427 1.00 87.88 71 TYR A O 1
ATOM 570 N N . HIS A 1 72 ? -3.520 10.570 9.273 1.00 83.75 72 HIS A N 1
ATOM 571 C CA . HIS A 1 72 ? -4.719 11.021 8.559 1.00 83.75 72 HIS A CA 1
ATOM 572 C C . HIS A 1 72 ? -4.466 12.244 7.675 1.00 83.75 72 HIS A C 1
ATOM 574 O O . HIS A 1 72 ? -5.123 12.412 6.656 1.00 83.75 72 HIS A O 1
ATOM 580 N N . ARG A 1 73 ? -3.504 13.092 8.053 1.00 83.56 73 ARG A N 1
ATOM 581 C CA . ARG A 1 73 ? -3.143 14.303 7.300 1.00 83.56 73 ARG A CA 1
ATOM 582 C C . ARG A 1 73 ? -2.027 14.074 6.278 1.00 83.56 73 ARG A C 1
ATOM 584 O O . ARG A 1 73 ? -1.664 15.005 5.565 1.00 83.56 73 ARG A O 1
ATOM 591 N N . CYS A 1 74 ? -1.455 12.870 6.226 1.00 86.19 74 CYS A N 1
ATOM 592 C CA . CYS A 1 74 ? -0.388 12.561 5.282 1.00 86.19 74 CYS A CA 1
ATOM 593 C C . CYS A 1 74 ? -0.949 12.465 3.866 1.00 86.19 74 CYS A C 1
ATOM 595 O O . CYS A 1 74 ? -1.980 11.833 3.633 1.00 86.19 74 CYS A O 1
ATOM 597 N N . LYS A 1 75 ? -0.244 13.051 2.900 1.00 87.25 75 LYS A N 1
ATOM 598 C CA . LYS A 1 75 ? -0.576 12.868 1.490 1.00 87.25 75 LYS A CA 1
ATOM 599 C C . LYS A 1 75 ? -0.004 11.541 1.010 1.00 87.25 75 LYS A C 1
ATOM 601 O O . LYS A 1 75 ? 1.002 11.049 1.517 1.00 87.25 75 LYS A O 1
ATOM 606 N N . ILE A 1 76 ? -0.616 10.982 -0.030 1.00 86.12 76 ILE A N 1
ATOM 607 C CA . ILE A 1 76 ? -0.156 9.733 -0.653 1.00 86.12 76 ILE A CA 1
ATOM 608 C C . ILE A 1 76 ? 1.323 9.790 -1.068 1.00 86.12 76 ILE A C 1
ATOM 610 O O . ILE A 1 76 ? 2.038 8.797 -0.950 1.00 86.12 76 ILE A O 1
ATOM 614 N N . ASP A 1 77 ? 1.795 10.958 -1.509 1.00 86.94 77 ASP A N 1
ATOM 615 C CA . ASP A 1 77 ? 3.193 11.179 -1.879 1.00 86.94 77 ASP A CA 1
ATOM 616 C C . ASP A 1 77 ? 4.143 11.091 -0.683 1.00 86.94 77 ASP A C 1
ATOM 618 O O . ASP A 1 77 ? 5.227 10.519 -0.821 1.00 86.94 77 ASP A O 1
ATOM 622 N N . ASP A 1 78 ? 3.714 11.553 0.493 1.00 87.81 78 ASP A N 1
ATOM 623 C CA . ASP A 1 78 ? 4.489 11.447 1.731 1.00 87.81 78 ASP A CA 1
ATOM 624 C C . ASP A 1 78 ? 4.637 9.975 2.130 1.00 87.81 78 ASP A C 1
ATOM 626 O O . ASP A 1 78 ? 5.738 9.500 2.409 1.00 87.81 78 ASP A O 1
ATOM 630 N N . ILE A 1 79 ? 3.543 9.208 2.067 1.00 88.44 79 ILE A N 1
ATOM 631 C CA . ILE A 1 79 ? 3.569 7.773 2.380 1.00 88.44 79 ILE A CA 1
ATOM 632 C C . ILE A 1 79 ? 4.443 7.007 1.385 1.00 88.44 79 ILE A C 1
ATOM 634 O O . ILE A 1 79 ? 5.223 6.135 1.772 1.00 88.44 79 ILE A O 1
ATOM 638 N N . ILE A 1 80 ? 4.370 7.347 0.098 1.00 89.50 80 ILE A N 1
ATOM 639 C CA . ILE A 1 80 ? 5.231 6.738 -0.918 1.00 89.50 80 ILE A CA 1
ATOM 640 C C . ILE A 1 80 ? 6.694 7.092 -0.681 1.00 89.50 80 ILE A C 1
ATOM 642 O O . ILE A 1 80 ? 7.537 6.219 -0.855 1.00 89.50 80 ILE A O 1
ATOM 646 N N . ALA A 1 81 ? 7.021 8.315 -0.264 1.00 89.19 81 ALA A N 1
ATOM 647 C CA . ALA A 1 81 ? 8.394 8.691 0.062 1.00 89.19 81 ALA A CA 1
ATOM 648 C C . ALA A 1 81 ? 8.953 7.898 1.258 1.00 89.19 81 ALA A C 1
ATOM 650 O O . ALA A 1 81 ? 10.139 7.564 1.258 1.00 89.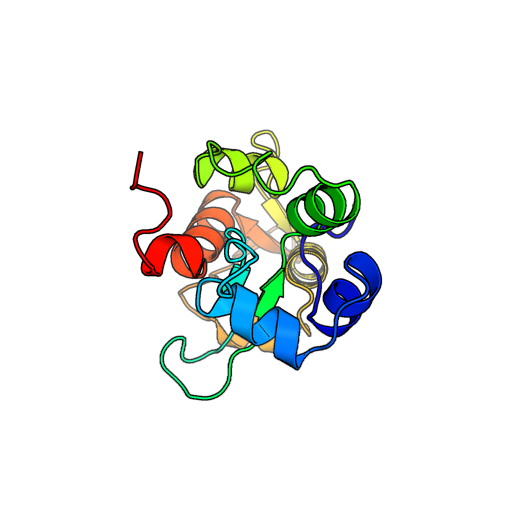19 81 ALA A O 1
ATOM 651 N N . LEU A 1 82 ? 8.103 7.529 2.225 1.00 88.50 82 LEU A N 1
ATOM 652 C CA . LEU A 1 82 ? 8.470 6.668 3.358 1.00 88.50 82 LEU A CA 1
ATOM 653 C C . LEU A 1 82 ? 8.712 5.203 2.953 1.00 88.50 82 LEU A C 1
ATOM 655 O O . LEU A 1 82 ? 9.473 4.497 3.612 1.00 88.50 82 LEU A O 1
ATOM 659 N N . ILE A 1 83 ? 8.071 4.732 1.881 1.00 90.00 83 ILE A N 1
ATOM 660 C CA . ILE A 1 83 ? 8.235 3.367 1.355 1.00 90.00 83 ILE A CA 1
ATOM 661 C C . ILE A 1 83 ? 9.386 3.300 0.337 1.00 90.00 83 ILE A C 1
ATOM 663 O O . ILE A 1 83 ? 10.167 2.350 0.330 1.00 90.00 83 ILE A O 1
ATOM 667 N N . LEU A 1 84 ? 9.480 4.309 -0.529 1.00 91.50 84 LEU A N 1
ATOM 668 C CA . LEU A 1 84 ? 10.408 4.430 -1.650 1.00 91.50 84 LEU A CA 1
ATOM 669 C C . LEU A 1 84 ? 11.212 5.738 -1.513 1.00 91.50 84 LEU A C 1
ATOM 671 O O . LEU A 1 84 ? 10.800 6.776 -2.063 1.00 91.50 84 LEU A O 1
ATOM 675 N N . PRO A 1 85 ? 12.375 5.703 -0.833 1.00 87.75 85 PRO A N 1
ATOM 676 C CA . PRO A 1 85 ? 13.212 6.881 -0.626 1.00 87.75 85 PRO A CA 1
ATOM 677 C C . PRO A 1 85 ? 13.525 7.607 -1.938 1.00 87.75 85 PRO A C 1
ATOM 679 O O . PRO A 1 85 ? 13.872 6.972 -2.936 1.00 87.75 85 PRO A O 1
ATOM 682 N N . ALA A 1 86 ? 13.413 8.938 -1.948 1.00 87.06 86 ALA A N 1
ATOM 683 C CA . ALA A 1 86 ? 13.622 9.756 -3.149 1.00 87.06 86 ALA A CA 1
ATOM 684 C C . ALA A 1 86 ? 15.045 9.645 -3.722 1.00 87.06 86 ALA A C 1
ATOM 686 O O . ALA A 1 86 ? 15.223 9.716 -4.934 1.00 87.06 86 ALA A O 1
ATOM 687 N N . SER A 1 87 ? 16.039 9.398 -2.867 1.00 89.25 87 SER A N 1
ATOM 688 C CA . SER A 1 87 ? 17.440 9.208 -3.260 1.00 89.25 87 SER A CA 1
ATOM 689 C C . SER A 1 87 ? 17.689 7.931 -4.069 1.00 89.25 87 SER A C 1
ATOM 691 O O . SER A 1 87 ? 18.751 7.783 -4.669 1.00 89.25 87 SER A O 1
ATOM 693 N N . ARG A 1 88 ? 16.733 6.993 -4.101 1.00 91.50 88 ARG A N 1
ATOM 694 C CA . ARG A 1 88 ? 16.907 5.682 -4.723 1.00 91.50 88 ARG A CA 1
ATOM 695 C C . ARG A 1 88 ? 16.029 5.518 -5.960 1.00 91.50 88 ARG A C 1
ATOM 697 O O . ARG A 1 88 ? 14.815 5.381 -5.859 1.00 91.50 88 ARG A O 1
ATOM 704 N N . MET A 1 89 ? 16.659 5.426 -7.132 1.00 93.75 89 MET A N 1
ATOM 705 C CA . MET A 1 89 ? 15.945 5.368 -8.417 1.00 93.75 89 MET A CA 1
ATOM 706 C C . MET A 1 89 ? 15.629 3.962 -8.929 1.00 93.75 89 MET A C 1
ATOM 708 O O . MET A 1 89 ? 14.740 3.817 -9.767 1.00 93.75 89 MET A O 1
ATOM 712 N N . LYS A 1 90 ? 16.333 2.932 -8.449 1.00 94.69 90 LYS A N 1
ATOM 713 C CA . LYS A 1 90 ? 16.199 1.550 -8.930 1.00 94.69 90 LYS A CA 1
ATOM 714 C C . LYS A 1 90 ? 16.063 0.567 -7.769 1.00 94.69 90 LYS A C 1
ATOM 716 O O . LYS A 1 90 ? 16.778 0.663 -6.767 1.00 94.69 90 LYS A O 1
ATOM 721 N N . PHE A 1 91 ? 15.174 -0.404 -7.940 1.00 94.12 91 PHE A N 1
ATOM 722 C CA . PHE A 1 91 ? 14.888 -1.473 -6.984 1.00 94.12 91 PHE A CA 1
ATOM 723 C C . PHE A 1 91 ? 14.981 -2.817 -7.698 1.00 94.12 91 PHE A C 1
ATOM 725 O O . PHE A 1 91 ? 14.394 -2.991 -8.765 1.00 94.12 91 PHE A O 1
ATOM 732 N N . ARG A 1 92 ? 15.718 -3.775 -7.141 1.00 93.81 92 ARG A N 1
ATOM 733 C CA . ARG A 1 92 ? 15.826 -5.118 -7.718 1.00 93.81 92 ARG A CA 1
ATOM 734 C C . ARG A 1 92 ? 14.521 -5.880 -7.520 1.00 93.81 92 ARG A C 1
ATOM 736 O O . ARG A 1 92 ? 13.798 -5.659 -6.552 1.00 93.81 92 ARG A O 1
ATOM 743 N N . ALA A 1 93 ? 14.256 -6.837 -8.401 1.00 92.00 93 ALA A N 1
ATOM 744 C CA . ALA A 1 93 ? 13.079 -7.702 -8.345 1.00 92.00 93 ALA A CA 1
ATOM 745 C C . ALA A 1 93 ? 12.798 -8.306 -6.956 1.00 92.00 93 ALA A C 1
ATOM 747 O O . ALA A 1 93 ? 11.680 -8.193 -6.460 1.00 92.00 93 ALA A O 1
ATOM 748 N N . GLY A 1 94 ? 13.813 -8.880 -6.301 1.00 90.88 94 GLY A N 1
ATOM 749 C CA . GLY A 1 94 ? 13.650 -9.465 -4.964 1.00 90.88 94 GLY A CA 1
ATOM 750 C C . GLY A 1 94 ? 13.304 -8.436 -3.881 1.00 90.88 94 GLY A C 1
ATOM 751 O O . GLY A 1 94 ? 12.578 -8.748 -2.943 1.00 90.88 94 GLY A O 1
ATOM 752 N N . GLU A 1 95 ? 13.757 -7.189 -4.026 1.00 91.88 95 GLU A N 1
ATOM 753 C CA . GLU A 1 95 ? 13.406 -6.111 -3.095 1.00 91.88 95 GLU A CA 1
ATOM 754 C C . GLU A 1 95 ? 11.959 -5.670 -3.285 1.00 91.88 95 GLU A C 1
ATOM 756 O O . GLU A 1 95 ? 11.269 -5.405 -2.307 1.00 91.88 95 GLU A O 1
ATOM 761 N N . VAL A 1 96 ? 11.484 -5.637 -4.533 1.00 91.62 96 VAL A N 1
ATOM 762 C CA . VAL A 1 96 ? 10.075 -5.375 -4.844 1.00 91.62 96 VAL A CA 1
ATOM 763 C C . VAL A 1 96 ? 9.182 -6.483 -4.283 1.00 91.62 96 VAL A C 1
ATOM 765 O O . VAL A 1 96 ? 8.149 -6.185 -3.686 1.00 91.62 96 VAL A O 1
ATOM 768 N N . ASP A 1 97 ? 9.599 -7.748 -4.397 1.00 91.44 97 ASP A N 1
ATOM 769 C CA . ASP A 1 97 ? 8.867 -8.880 -3.815 1.00 91.44 97 ASP A CA 1
ATOM 770 C C . ASP A 1 97 ? 8.753 -8.765 -2.298 1.00 91.44 97 ASP A C 1
ATOM 772 O O . ASP A 1 97 ? 7.669 -8.935 -1.742 1.00 91.44 97 ASP A O 1
ATOM 776 N N . GLN A 1 98 ? 9.857 -8.441 -1.623 1.00 90.88 98 GLN A N 1
ATOM 777 C CA . GLN A 1 98 ? 9.868 -8.237 -0.177 1.00 90.88 98 GLN A CA 1
ATOM 778 C C . GLN A 1 98 ? 9.037 -7.017 0.231 1.00 90.88 98 GLN A C 1
ATOM 780 O O . GLN A 1 98 ? 8.267 -7.095 1.187 1.00 90.88 98 GLN A O 1
ATOM 785 N N . LEU A 1 99 ? 9.153 -5.909 -0.502 1.00 91.12 99 LEU A N 1
ATOM 786 C CA . LEU A 1 99 ? 8.414 -4.678 -0.236 1.00 91.12 99 LEU A CA 1
ATOM 787 C C . LEU A 1 99 ? 6.903 -4.900 -0.306 1.00 91.12 99 LEU A C 1
ATOM 789 O O . LEU A 1 99 ? 6.178 -4.449 0.572 1.00 91.12 99 LEU A O 1
ATOM 793 N N . LEU A 1 100 ? 6.434 -5.593 -1.344 1.00 90.06 100 LEU A N 1
ATOM 794 C CA . LEU A 1 100 ? 5.013 -5.836 -1.599 1.00 90.06 100 LEU A CA 1
ATOM 795 C C . LEU A 1 100 ? 4.507 -7.143 -0.959 1.00 90.06 100 LEU A C 1
ATOM 797 O O . LEU A 1 100 ? 3.322 -7.475 -1.057 1.00 90.06 100 LEU A O 1
ATOM 801 N N . GLN A 1 101 ? 5.395 -7.903 -0.307 1.00 91.00 101 GLN A N 1
ATOM 802 C CA . GLN A 1 101 ? 5.120 -9.237 0.232 1.00 91.00 101 GLN A CA 1
ATOM 803 C C . GLN A 1 101 ? 4.489 -10.160 -0.830 1.00 91.00 101 GLN A C 1
ATOM 805 O O . GLN A 1 101 ? 3.419 -10.753 -0.630 1.00 91.00 101 GLN A O 1
ATOM 810 N N . LEU A 1 102 ? 5.136 -10.236 -1.995 1.00 87.75 102 LEU A N 1
ATOM 811 C CA . LEU A 1 102 ? 4.717 -11.008 -3.164 1.00 87.75 102 LEU A CA 1
ATOM 812 C C . LEU A 1 102 ? 5.542 -12.285 -3.328 1.00 87.75 102 LEU A C 1
ATOM 814 O O . LEU A 1 102 ? 6.689 -12.374 -2.901 1.00 87.75 102 LEU A O 1
ATOM 818 N N . ARG A 1 103 ? 4.956 -13.275 -4.014 1.00 85.25 103 ARG A N 1
ATOM 819 C CA . ARG A 1 103 ? 5.740 -14.362 -4.615 1.00 85.25 103 ARG A CA 1
ATOM 820 C C . ARG A 1 103 ? 6.318 -13.871 -5.953 1.00 85.25 103 ARG A C 1
ATOM 822 O O . ARG A 1 103 ? 5.585 -13.184 -6.667 1.00 85.25 103 ARG A O 1
ATOM 829 N N . PRO A 1 104 ? 7.532 -14.293 -6.359 1.00 82.12 104 PRO A N 1
ATOM 830 C CA . PRO A 1 104 ? 8.196 -13.778 -7.562 1.00 82.12 104 PRO A CA 1
ATOM 831 C C . PRO A 1 104 ? 7.357 -13.819 -8.847 1.00 82.12 104 PRO A C 1
ATOM 833 O O . PRO A 1 104 ? 7.415 -12.896 -9.655 1.00 82.12 104 PRO A O 1
ATOM 836 N N . ARG A 1 105 ? 6.538 -14.864 -9.031 1.00 80.88 105 ARG A N 1
ATOM 837 C CA . ARG A 1 105 ? 5.676 -15.014 -10.215 1.00 80.88 105 ARG A CA 1
ATOM 838 C C . ARG A 1 105 ? 4.535 -13.991 -10.264 1.00 80.88 105 ARG A C 1
ATOM 840 O O . ARG A 1 105 ? 4.233 -13.487 -11.334 1.00 80.88 105 ARG A O 1
ATOM 847 N N . ILE A 1 106 ? 3.979 -13.618 -9.109 1.00 82.94 106 ILE A N 1
ATOM 848 C CA . ILE A 1 106 ? 2.859 -12.663 -9.024 1.00 82.94 106 ILE A CA 1
ATOM 849 C C . ILE A 1 106 ? 3.292 -11.276 -9.506 1.00 82.94 106 ILE A C 1
ATOM 851 O O . ILE A 1 106 ? 2.509 -10.553 -10.109 1.00 82.94 106 ILE A O 1
ATOM 855 N N . ARG A 1 107 ? 4.559 -10.905 -9.284 1.00 87.00 107 ARG A N 1
ATOM 856 C CA . ARG A 1 107 ? 5.104 -9.632 -9.765 1.00 87.00 107 ARG A CA 1
ATOM 857 C C . ARG A 1 107 ? 5.004 -9.501 -11.291 1.00 87.00 107 ARG A C 1
ATOM 859 O O . ARG A 1 107 ? 4.732 -8.414 -11.785 1.00 87.00 107 ARG A O 1
ATOM 866 N N . ILE A 1 108 ? 5.215 -10.603 -12.015 1.00 84.12 108 ILE A N 1
ATOM 867 C CA . ILE A 1 108 ? 5.144 -10.657 -13.483 1.00 84.12 108 ILE A CA 1
ATOM 868 C C . ILE A 1 108 ? 3.694 -10.499 -13.958 1.00 84.12 108 ILE A C 1
ATOM 870 O O . ILE A 1 108 ? 3.451 -9.840 -14.966 1.00 84.12 108 ILE A O 1
ATOM 874 N N . ASP A 1 109 ? 2.729 -11.023 -13.200 1.00 85.56 109 ASP A N 1
ATOM 875 C CA . ASP A 1 109 ? 1.305 -10.972 -13.550 1.00 85.56 109 ASP A CA 1
ATOM 876 C C . ASP A 1 109 ? 0.729 -9.542 -13.581 1.00 85.56 109 ASP A C 1
ATOM 878 O O . ASP A 1 109 ? -0.321 -9.324 -14.186 1.00 85.56 109 ASP A O 1
ATOM 882 N N . PHE A 1 110 ? 1.406 -8.560 -12.969 1.00 86.25 110 PHE A N 1
ATOM 883 C CA . PHE A 1 110 ? 1.035 -7.140 -13.058 1.00 86.25 110 PHE A CA 1
ATOM 884 C C . PHE A 1 110 ? 1.408 -6.488 -14.400 1.00 86.25 110 PHE A C 1
ATOM 886 O O . PHE A 1 110 ? 0.933 -5.390 -14.694 1.00 86.25 110 PHE A O 1
ATOM 893 N N . GLY A 1 111 ? 2.237 -7.142 -15.223 1.00 86.19 111 GLY A N 1
ATOM 894 C CA . GLY A 1 111 ? 2.543 -6.728 -16.593 1.00 86.19 111 GLY A CA 1
ATOM 895 C C . GLY A 1 111 ? 2.899 -5.244 -16.726 1.00 86.19 111 GLY A C 1
ATOM 896 O O . GLY A 1 111 ? 3.805 -4.743 -16.061 1.00 86.19 111 GLY A O 1
ATOM 897 N N . ALA A 1 112 ? 2.161 -4.531 -17.582 1.00 86.44 112 ALA A N 1
ATOM 898 C CA . ALA A 1 112 ? 2.398 -3.119 -17.887 1.00 86.44 112 ALA A CA 1
ATOM 899 C C . ALA A 1 112 ? 2.251 -2.182 -16.673 1.00 86.44 112 ALA A C 1
ATOM 901 O O . ALA A 1 112 ? 2.886 -1.129 -16.633 1.00 86.44 112 ALA A O 1
ATOM 902 N N . GLU A 1 113 ? 1.457 -2.547 -15.659 1.00 85.88 113 GLU A N 1
ATOM 903 C CA . GLU A 1 113 ? 1.308 -1.714 -14.461 1.00 85.88 113 GLU A CA 1
ATOM 904 C C . GLU A 1 113 ? 2.583 -1.670 -13.615 1.00 85.88 113 GLU A C 1
ATOM 906 O O . GLU A 1 113 ? 2.838 -0.677 -12.928 1.00 85.88 113 GLU A O 1
ATOM 911 N N . LEU A 1 114 ? 3.372 -2.741 -13.660 1.00 89.81 114 LEU A N 1
ATOM 912 C CA . LEU A 1 114 ? 4.632 -2.874 -12.951 1.00 89.81 114 LEU A CA 1
ATOM 913 C C . LEU A 1 114 ? 5.698 -3.351 -13.938 1.00 89.81 114 LEU A C 1
ATOM 915 O O . LEU A 1 114 ? 6.249 -4.441 -13.815 1.00 89.81 114 LEU A O 1
ATOM 919 N N . ALA A 1 115 ? 5.974 -2.519 -14.941 1.00 90.31 115 ALA A N 1
ATOM 920 C CA . ALA A 1 115 ? 7.000 -2.799 -15.935 1.00 90.31 115 ALA A CA 1
ATOM 921 C C . ALA A 1 115 ? 8.403 -2.624 -15.329 1.00 90.31 115 ALA A C 1
ATOM 923 O O . ALA A 1 115 ? 8.761 -1.544 -14.851 1.00 90.31 115 ALA A O 1
ATOM 924 N N . GLY A 1 116 ? 9.202 -3.689 -15.337 1.00 89.94 116 GLY A N 1
ATOM 925 C CA . GLY A 1 116 ? 10.628 -3.599 -15.027 1.00 89.94 116 GLY A CA 1
ATOM 926 C C . GLY A 1 116 ? 11.481 -3.698 -16.284 1.00 89.94 116 GLY A C 1
ATOM 927 O O . GLY A 1 116 ? 10.981 -3.957 -17.376 1.00 89.94 116 GLY A O 1
ATOM 928 N N . SER A 1 117 ? 12.777 -3.475 -16.117 1.00 91.69 117 SER A N 1
ATOM 929 C CA . SER A 1 117 ? 13.768 -3.543 -17.185 1.00 91.69 117 SER A CA 1
ATOM 930 C C . SER A 1 117 ? 14.968 -4.373 -16.746 1.00 91.69 117 SER A C 1
ATOM 932 O O . SER A 1 117 ? 15.220 -4.550 -15.552 1.00 91.69 117 SER A O 1
ATOM 934 N N . LEU A 1 118 ? 15.724 -4.884 -17.714 1.00 91.94 118 LEU A N 1
ATOM 935 C CA . LEU A 1 118 ? 17.030 -5.471 -17.443 1.00 91.94 118 LEU A CA 1
ATOM 936 C C . LEU A 1 118 ? 18.067 -4.356 -17.301 1.00 91.94 118 LEU A C 1
ATOM 938 O O . LEU A 1 118 ? 18.153 -3.462 -18.138 1.00 91.94 118 LEU A O 1
ATOM 942 N N . ASP A 1 119 ? 18.850 -4.426 -16.234 1.00 90.31 119 ASP A N 1
ATOM 943 C CA . ASP A 1 119 ? 19.967 -3.536 -15.950 1.00 90.31 119 ASP A CA 1
ATOM 944 C C . ASP A 1 119 ? 21.116 -4.389 -15.418 1.00 90.31 119 ASP A C 1
ATOM 946 O O . ASP A 1 119 ? 20.972 -5.058 -14.393 1.00 90.31 119 ASP A O 1
ATOM 950 N N . GLN A 1 120 ? 22.227 -4.435 -16.157 1.00 87.62 120 GLN A N 1
ATOM 951 C CA . GLN A 1 120 ? 23.412 -5.237 -15.813 1.00 87.62 120 GLN A CA 1
ATOM 952 C C . GLN A 1 120 ? 23.079 -6.708 -15.472 1.00 87.62 120 GLN A C 1
ATOM 954 O O . GLN A 1 120 ? 23.534 -7.259 -14.472 1.00 87.62 120 GLN A O 1
ATOM 959 N N . GLY A 1 121 ? 22.220 -7.341 -16.279 1.00 87.31 121 GLY A N 1
ATOM 960 C CA . GLY A 1 121 ? 21.811 -8.740 -16.091 1.00 87.31 121 GLY A CA 1
ATOM 961 C C . GLY A 1 121 ? 20.822 -8.981 -14.944 1.00 87.31 121 GLY A C 1
ATOM 962 O O . GLY A 1 121 ? 20.449 -10.122 -14.690 1.00 87.31 121 GLY A O 1
ATOM 963 N N . SER A 1 122 ? 20.363 -7.930 -14.261 1.00 87.88 122 SER A N 1
ATOM 964 C CA . SER A 1 122 ? 19.370 -8.017 -13.187 1.00 87.88 122 SER A CA 1
ATOM 965 C C . SER A 1 122 ? 18.064 -7.335 -13.577 1.00 87.88 122 SER A C 1
ATOM 967 O O . SER A 1 122 ? 18.060 -6.260 -14.169 1.00 87.88 122 SER A O 1
ATOM 969 N N . HIS A 1 123 ? 16.933 -7.929 -13.195 1.00 92.00 123 HIS A N 1
ATOM 970 C CA . HIS A 1 123 ? 15.632 -7.292 -13.379 1.00 92.00 123 HIS A CA 1
ATOM 971 C C . HIS A 1 123 ? 15.415 -6.214 -12.310 1.00 92.00 123 HIS A C 1
ATOM 973 O O . HIS A 1 123 ? 15.389 -6.507 -11.106 1.00 92.00 123 HIS A O 1
ATOM 979 N N . VAL A 1 124 ? 15.249 -4.970 -12.749 1.00 95.19 124 VAL A N 1
ATOM 980 C CA . VAL A 1 124 ? 15.087 -3.793 -11.894 1.00 95.19 124 VAL A CA 1
ATOM 981 C C . VAL A 1 124 ? 13.798 -3.049 -12.209 1.00 95.19 124 VAL A C 1
ATOM 983 O O . VAL A 1 124 ? 13.234 -3.143 -13.296 1.00 95.19 124 VAL A O 1
ATOM 986 N 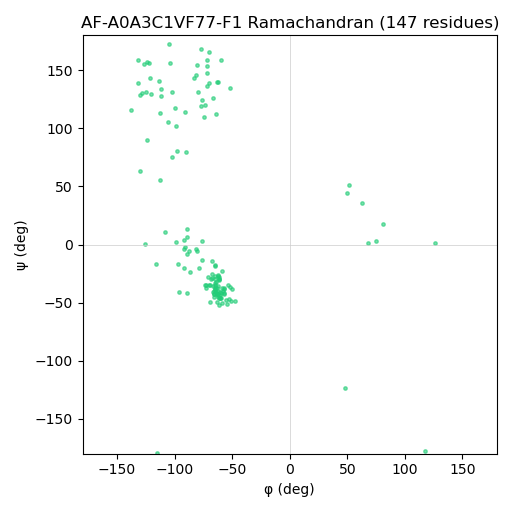N . TYR A 1 125 ? 13.333 -2.291 -11.229 1.00 95.25 125 TYR A N 1
ATOM 987 C CA . TYR A 1 125 ? 12.137 -1.474 -11.298 1.00 95.25 125 TYR A CA 1
ATOM 988 C C . TYR A 1 125 ? 12.496 -0.043 -10.944 1.00 95.25 125 TYR A C 1
ATOM 990 O O . TYR A 1 125 ? 13.172 0.215 -9.942 1.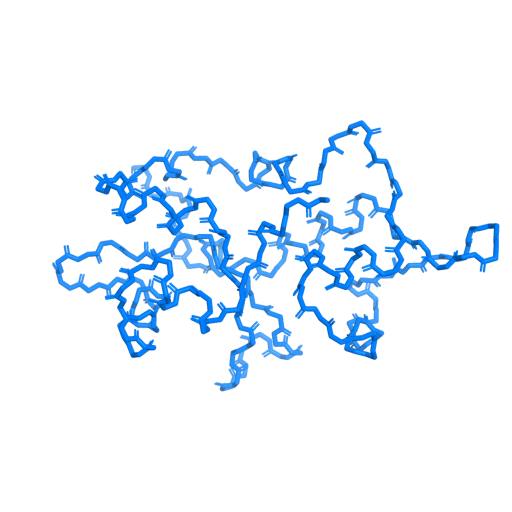00 95.25 125 TYR A O 1
ATOM 998 N N . SER A 1 126 ? 12.049 0.889 -11.779 1.00 95.12 126 SER A N 1
ATOM 999 C CA . SER A 1 126 ? 12.273 2.306 -11.531 1.00 95.12 126 SER A CA 1
ATOM 1000 C C . SER A 1 126 ? 11.402 2.790 -10.369 1.00 95.12 126 SER A C 1
ATOM 1002 O O . SER A 1 126 ? 10.270 2.326 -10.179 1.00 95.12 126 SER A O 1
ATOM 1004 N N . ARG A 1 127 ? 11.907 3.759 -9.601 1.00 94.62 127 ARG A N 1
ATOM 1005 C CA . ARG A 1 127 ? 11.127 4.425 -8.553 1.00 94.62 127 ARG A CA 1
ATOM 1006 C C . ARG A 1 127 ? 9.822 5.024 -9.101 1.00 94.62 127 ARG A C 1
ATOM 1008 O O . ARG A 1 127 ? 8.793 4.769 -8.478 1.00 94.62 127 ARG A O 1
ATOM 1015 N N . PRO A 1 128 ? 9.805 5.768 -10.231 1.00 94.44 128 PRO A N 1
ATOM 1016 C CA . PRO A 1 128 ? 8.559 6.287 -10.797 1.00 94.44 128 PRO A CA 1
ATOM 1017 C C . PRO A 1 128 ? 7.531 5.197 -11.118 1.00 94.44 128 PRO A C 1
ATOM 1019 O O . PRO A 1 128 ? 6.358 5.361 -10.786 1.00 94.44 128 PRO A O 1
ATOM 1022 N N . THR A 1 129 ? 7.960 4.064 -11.688 1.00 94.75 129 THR A N 1
ATOM 1023 C CA . THR A 1 129 ? 7.053 2.945 -11.991 1.00 94.75 129 THR A CA 1
ATOM 1024 C C . THR A 1 129 ? 6.443 2.372 -10.715 1.00 94.75 129 THR A C 1
ATOM 1026 O O . THR A 1 129 ? 5.224 2.229 -10.626 1.00 94.75 129 THR A O 1
ATOM 1029 N N . LEU A 1 130 ? 7.272 2.084 -9.706 1.00 93.88 130 LEU A N 1
ATOM 1030 C CA . LEU A 1 130 ? 6.806 1.555 -8.422 1.00 93.88 130 LEU A CA 1
ATOM 1031 C C . LEU A 1 130 ? 5.885 2.536 -7.698 1.00 93.88 130 LEU A C 1
ATOM 1033 O O . LEU A 1 130 ? 4.845 2.133 -7.190 1.00 93.88 130 LEU A O 1
ATOM 1037 N N . ALA A 1 131 ? 6.230 3.823 -7.681 1.00 92.69 131 ALA A N 1
ATOM 1038 C CA . ALA A 1 131 ? 5.391 4.857 -7.094 1.00 92.69 131 ALA A CA 1
ATOM 1039 C C . ALA A 1 131 ? 4.029 4.926 -7.798 1.00 92.69 131 ALA A C 1
ATOM 1041 O O . ALA A 1 131 ? 3.001 4.924 -7.129 1.00 92.69 131 ALA A O 1
ATOM 1042 N N . GLY A 1 132 ? 4.006 4.919 -9.135 1.00 91.81 132 GLY A N 1
ATOM 1043 C CA . GLY A 1 132 ? 2.767 4.884 -9.913 1.00 91.81 132 GLY A CA 1
ATOM 1044 C C . GLY A 1 132 ? 1.924 3.639 -9.626 1.00 91.81 132 GLY A C 1
ATOM 1045 O O . GLY A 1 132 ? 0.710 3.746 -9.459 1.00 91.81 132 GLY A O 1
ATOM 1046 N N . PHE A 1 133 ? 2.565 2.474 -9.507 1.00 91.81 133 PHE A N 1
ATOM 1047 C CA . PHE A 1 133 ? 1.903 1.228 -9.122 1.00 91.81 133 PHE A CA 1
ATOM 1048 C C . PHE A 1 133 ? 1.276 1.325 -7.727 1.00 91.81 133 PHE A C 1
ATOM 1050 O O . PHE A 1 133 ? 0.079 1.089 -7.582 1.00 91.81 133 PHE A O 1
ATOM 1057 N N . LEU A 1 134 ? 2.047 1.751 -6.721 1.00 90.50 134 LEU A N 1
ATOM 1058 C CA . LEU A 1 134 ? 1.551 1.970 -5.362 1.00 90.50 134 LEU A CA 1
ATOM 1059 C C . LEU A 1 134 ? 0.352 2.925 -5.373 1.00 90.50 134 LEU A C 1
ATOM 1061 O O . LEU A 1 134 ? -0.699 2.554 -4.860 1.00 90.50 134 LEU A O 1
ATOM 1065 N N . LYS A 1 135 ? 0.469 4.095 -6.028 1.00 88.56 135 LYS A N 1
ATOM 1066 C CA . LYS A 1 135 ? -0.605 5.104 -6.139 1.00 88.56 135 LYS A CA 1
ATOM 1067 C C . LYS A 1 135 ? -1.925 4.514 -6.625 1.00 88.56 135 LYS A C 1
ATOM 1069 O O . LYS A 1 135 ? -2.953 4.752 -6.002 1.00 88.56 135 LYS A O 1
ATOM 1074 N N . ARG A 1 136 ? -1.893 3.730 -7.707 1.00 86.31 136 ARG A N 1
ATOM 1075 C CA . ARG A 1 136 ? -3.098 3.137 -8.311 1.00 86.31 136 ARG A CA 1
ATOM 1076 C C . ARG A 1 136 ? -3.768 2.083 -7.435 1.00 86.31 136 ARG A C 1
ATOM 1078 O O . ARG A 1 136 ? -4.955 1.831 -7.601 1.00 86.31 136 ARG A O 1
ATOM 1085 N N . ARG A 1 137 ? -3.016 1.435 -6.543 1.00 86.94 137 ARG A N 1
ATOM 1086 C CA . ARG A 1 137 ? -3.500 0.292 -5.758 1.00 86.94 137 ARG A CA 1
ATOM 1087 C C . ARG A 1 137 ? -3.937 0.659 -4.334 1.00 86.94 137 ARG A C 1
ATOM 1089 O O . ARG A 1 137 ? -4.337 -0.239 -3.599 1.00 86.94 137 ARG A O 1
ATOM 1096 N N . TRP A 1 138 ? -3.897 1.928 -3.926 1.00 86.12 138 TRP A N 1
ATOM 1097 C CA . TRP A 1 138 ? -4.394 2.351 -2.610 1.00 86.12 138 TRP A CA 1
ATOM 1098 C C . TRP A 1 138 ? -5.922 2.422 -2.557 1.00 86.12 138 TRP A C 1
ATOM 1100 O O . TRP A 1 138 ? -6.543 3.190 -3.289 1.00 86.12 138 TRP A O 1
ATOM 1110 N N . LEU A 1 139 ? -6.527 1.707 -1.609 1.00 79.38 139 LEU A N 1
ATOM 1111 C CA . LEU A 1 139 ? -7.976 1.742 -1.400 1.00 79.38 139 LEU A CA 1
ATOM 1112 C C . LEU A 1 139 ? -8.447 3.049 -0.747 1.00 79.38 139 LEU A C 1
ATOM 1114 O O . LEU A 1 139 ? -9.491 3.577 -1.127 1.00 79.38 139 LEU A O 1
ATOM 1118 N N . GLY A 1 140 ? -7.655 3.633 0.161 1.00 60.81 140 GLY A N 1
ATOM 1119 C CA . GLY A 1 140 ? -7.977 4.921 0.793 1.00 60.81 140 GLY A CA 1
ATOM 1120 C C . GLY A 1 140 ? -8.084 6.084 -0.203 1.00 60.81 140 GLY A C 1
ATOM 1121 O O . GLY A 1 140 ? -8.892 6.989 -0.004 1.00 60.81 140 GLY A O 1
ATOM 1122 N N . ALA A 1 141 ? -7.342 6.017 -1.317 1.00 47.31 141 ALA A N 1
ATOM 1123 C CA . ALA A 1 141 ? -7.453 6.965 -2.427 1.00 47.31 141 ALA A CA 1
ATOM 1124 C C . ALA A 1 141 ? -8.741 6.759 -3.248 1.00 47.31 141 ALA A C 1
ATOM 1126 O O . ALA A 1 141 ? -9.337 7.733 -3.698 1.00 47.31 141 ALA A O 1
ATOM 1127 N N . SER A 1 142 ? -9.205 5.511 -3.402 1.00 42.06 142 SER A N 1
ATOM 1128 C CA . SER A 1 142 ? -10.442 5.181 -4.132 1.00 42.06 142 SER A CA 1
ATOM 1129 C C . SER A 1 142 ? -11.734 5.420 -3.339 1.00 42.06 142 SER A C 1
ATOM 1131 O O . SER A 1 142 ? -12.792 5.582 -3.935 1.00 42.06 142 SER A O 1
ATOM 1133 N N . LEU A 1 143 ? -11.662 5.483 -2.005 1.00 43.09 143 LEU A N 1
ATOM 1134 C CA . LEU A 1 143 ? -12.824 5.693 -1.128 1.00 43.09 143 LEU A CA 1
ATOM 1135 C C . LEU A 1 143 ? -13.128 7.177 -0.845 1.00 43.09 143 LEU A C 1
ATOM 1137 O O . LEU A 1 143 ? -13.955 7.471 0.013 1.00 43.09 143 LEU A O 1
ATOM 1141 N N . GLY A 1 144 ? -12.436 8.124 -1.492 1.00 39.19 144 GLY A N 1
ATOM 1142 C CA . GLY A 1 144 ? -12.618 9.567 -1.259 1.00 39.19 144 GLY A CA 1
ATOM 1143 C C . GLY A 1 144 ? -12.158 10.065 0.122 1.00 39.19 144 GLY A C 1
ATOM 1144 O O . GLY A 1 144 ? -12.245 11.254 0.414 1.00 39.19 144 GLY A O 1
ATOM 1145 N N . LYS A 1 145 ? -11.614 9.186 0.974 1.00 47.34 145 LYS A N 1
ATOM 1146 C CA . LYS A 1 145 ? -11.289 9.479 2.384 1.00 47.34 145 LYS A CA 1
ATOM 1147 C C . LYS A 1 145 ? -9.977 10.235 2.598 1.00 47.34 145 LYS A C 1
ATOM 1149 O O . LYS A 1 145 ? -9.706 10.655 3.715 1.00 47.34 145 LYS A O 1
ATOM 1154 N N . ALA A 1 146 ? -9.194 10.453 1.542 1.00 37.91 146 ALA A N 1
ATOM 1155 C CA . ALA A 1 146 ? -8.016 11.321 1.588 1.00 37.91 146 ALA A CA 1
ATOM 1156 C C . ALA A 1 146 ? -8.353 12.825 1.447 1.00 37.91 146 ALA A C 1
ATOM 1158 O O . ALA A 1 146 ? -7.443 13.645 1.538 1.00 37.91 146 ALA A O 1
ATOM 1159 N N . PHE A 1 147 ? -9.625 13.190 1.216 1.00 31.77 147 PHE A N 1
ATOM 1160 C CA . PHE A 1 147 ? -10.032 14.571 0.906 1.00 31.77 147 PHE A CA 1
ATOM 1161 C C . PHE 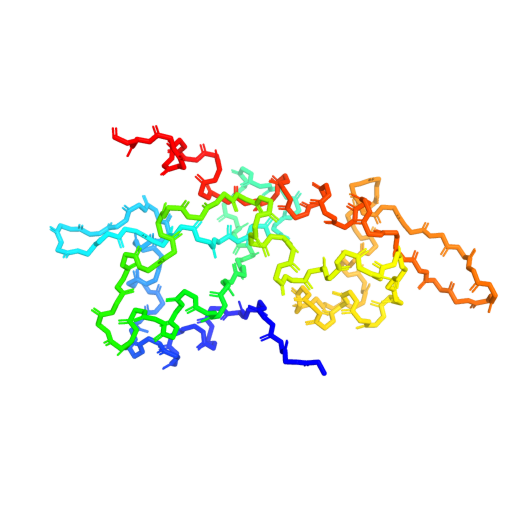A 1 147 ? -11.116 15.185 1.797 1.00 31.77 147 PHE A C 1
ATOM 1163 O O . PHE A 1 147 ? -11.455 16.346 1.590 1.00 31.77 147 PHE A O 1
ATOM 1170 N N . SER A 1 148 ? -11.639 14.489 2.805 1.00 29.86 148 SER A N 1
ATOM 1171 C CA . SER A 1 148 ? -12.575 15.124 3.743 1.00 29.86 148 SER A CA 1
ATOM 1172 C C . SER A 1 148 ? -11.806 15.723 4.918 1.00 29.86 148 SER A C 1
ATOM 1174 O O . SER A 1 148 ? -11.671 15.099 5.972 1.00 29.86 148 SER A O 1
ATOM 1176 N N . ALA A 1 149 ? -11.237 16.903 4.655 1.00 31.58 149 ALA A N 1
ATOM 1177 C CA . ALA A 1 149 ? -10.961 17.913 5.673 1.00 31.58 149 ALA A CA 1
ATOM 1178 C C . ALA A 1 149 ? -12.278 18.457 6.244 1.00 31.58 149 ALA A C 1
ATOM 1180 O O . ALA A 1 149 ? -13.271 18.492 5.480 1.00 31.58 149 ALA A O 1
#

Nearest PDB structures (foldseek):
  6r7h-assembly1_H  TM=4.751E-01  e=1.434E+00  Homo sapiens
  3e6m-assembly2_C  TM=4.057E-01  e=1.085E+00  Ruegeria pomeroyi
  3ikv-assembly1_B  TM=5.191E-01  e=3.129E+00  Thermus thermophilus HB27
  9fd2-assembly1_g  TM=3.799E-01  e=1.282E+00  Homo sapiens

pLDDT: mean 84.3, std 14.06, range [29.86, 95.25]

Solvent-accessible surface area (backbone atoms only — not comparable to full-atom values): 8690 Å² total; per-residue (Å²): 130,84,69,51,35,36,46,66,72,58,49,25,63,60,52,75,45,53,68,70,57,53,51,37,21,63,78,58,26,60,101,88,43,81,33,61,57,62,35,34,44,69,23,95,49,77,89,49,94,61,77,42,55,32,36,40,43,68,60,42,52,32,38,60,71,74,40,71,62,78,64,70,83,59,50,72,67,57,56,44,41,75,75,50,50,84,93,50,58,73,42,46,54,70,54,51,23,52,46,67,66,48,57,78,70,60,56,59,75,48,41,83,60,50,56,63,46,81,53,96,93,37,56,30,30,43,41,69,44,51,50,52,39,53,64,75,26,31,48,26,70,75,66,58,67,80,69,75,124

Foldseek 3Di:
DPQQKDFLVVLCVLQVHDSVQLVCLLVAHDPVGGHAQFKFFLPLDLPDPDGRIIHGSVCSNCVSVVNNCPCLQPDLVNVLCVLQPPVDFKDFLVRVCSNNVHDSVSLCSNPPLFDWDDDPNTTIGTSVSVSSSSVVGGSSVVVCSSPDD